Protein AF-A0A1W1D2J0-F1 (afdb_monomer_lite)

Organism: NCBI:txid652676

pLDDT: mean 83.8, std 15.46, range [45.06, 97.75]

Structure (mmCIF, N/CA/C/O backbone):
data_AF-A0A1W1D2J0-F1
#
_entry.id   AF-A0A1W1D2J0-F1
#
loop_
_atom_site.group_PDB
_atom_site.id
_atom_site.type_symbol
_atom_site.label_atom_id
_atom_site.label_alt_id
_atom_site.label_comp_id
_atom_site.label_asym_id
_atom_site.label_entity_id
_atom_site.label_seq_id
_atom_site.pdbx_PDB_ins_code
_atom_site.Cartn_x
_atom_site.Cartn_y
_atom_site.Cartn_z
_atom_site.occupancy
_atom_site.B_iso_or_equiv
_atom_site.auth_seq_id
_atom_site.auth_comp_id
_atom_site.auth_asym_id
_atom_site.auth_atom_id
_atom_site.pdbx_PDB_model_num
ATOM 1 N N . MET A 1 1 ? 11.453 -58.850 17.493 1.00 51.66 1 MET A N 1
ATOM 2 C CA . MET A 1 1 ? 11.010 -58.539 18.870 1.00 51.66 1 MET A CA 1
ATOM 3 C C . MET A 1 1 ? 10.324 -57.177 18.855 1.00 51.66 1 MET A C 1
ATOM 5 O O . MET A 1 1 ? 10.998 -56.178 18.653 1.00 51.66 1 MET A O 1
ATOM 9 N N . LEU A 1 2 ? 8.990 -57.145 18.955 1.00 49.66 2 LEU A N 1
ATOM 10 C CA . LEU A 1 2 ? 8.177 -55.920 18.962 1.00 49.66 2 LEU A CA 1
ATOM 11 C C . LEU A 1 2 ? 7.970 -55.463 20.413 1.00 49.66 2 LEU A C 1
ATOM 13 O O . LEU A 1 2 ? 7.326 -56.171 21.184 1.00 49.66 2 LEU A O 1
ATOM 17 N N . VAL A 1 3 ? 8.476 -54.287 20.783 1.00 51.56 3 VAL A N 1
ATOM 18 C CA . VAL A 1 3 ? 8.232 -53.690 22.105 1.00 51.56 3 VAL A CA 1
ATOM 19 C C . VAL A 1 3 ? 7.108 -52.663 21.972 1.00 51.56 3 VAL A C 1
ATOM 21 O O . VAL A 1 3 ? 7.319 -51.550 21.497 1.00 51.56 3 VAL A O 1
ATOM 24 N N . LYS A 1 4 ? 5.890 -53.049 22.370 1.00 55.84 4 LYS A N 1
ATOM 25 C CA . LYS A 1 4 ? 4.739 -52.142 22.496 1.00 55.84 4 LYS A CA 1
ATOM 26 C C . LYS A 1 4 ? 4.935 -51.259 23.735 1.00 55.84 4 LYS A C 1
ATOM 28 O O . LYS A 1 4 ? 4.909 -51.763 24.855 1.00 55.84 4 LYS A O 1
ATOM 33 N N . LYS A 1 5 ? 5.127 -49.950 23.546 1.00 63.56 5 LYS A N 1
ATOM 34 C CA . LYS A 1 5 ? 5.114 -48.959 24.634 1.00 63.56 5 LYS A CA 1
ATOM 35 C C . LYS A 1 5 ? 3.676 -48.492 24.876 1.00 63.56 5 LYS A C 1
ATOM 37 O O . LYS A 1 5 ? 3.031 -47.973 23.972 1.00 63.56 5 LYS A O 1
ATOM 42 N N . PHE A 1 6 ? 3.191 -48.696 26.097 1.00 58.88 6 PHE A N 1
ATOM 43 C CA . PHE A 1 6 ? 1.909 -48.187 26.579 1.00 58.88 6 PHE A CA 1
ATOM 44 C C . PHE A 1 6 ? 2.041 -46.700 26.924 1.00 58.88 6 PHE A C 1
ATOM 46 O O . PHE A 1 6 ? 2.804 -46.334 27.817 1.00 58.88 6 PHE A O 1
ATOM 53 N N . LEU A 1 7 ? 1.292 -45.853 26.219 1.00 65.50 7 LEU A N 1
ATOM 54 C CA . LEU A 1 7 ? 1.144 -44.436 26.532 1.00 65.50 7 LEU A CA 1
ATOM 55 C C . LEU A 1 7 ? 0.073 -44.301 27.627 1.00 65.50 7 LEU A C 1
ATOM 57 O O . LEU A 1 7 ? -1.091 -44.630 27.404 1.00 65.50 7 LEU A O 1
ATOM 61 N N . LYS A 1 8 ? 0.467 -43.876 28.832 1.00 57.84 8 LYS A N 1
ATOM 62 C CA . LYS A 1 8 ? -0.465 -43.555 29.923 1.00 57.84 8 LYS A CA 1
ATOM 63 C C . LYS A 1 8 ? -1.017 -42.149 29.694 1.00 57.84 8 LYS A C 1
ATOM 65 O O . LYS A 1 8 ? -0.267 -41.181 29.761 1.00 57.84 8 LYS A O 1
ATOM 70 N N . VAL A 1 9 ? -2.316 -42.054 29.430 1.00 52.28 9 VAL A N 1
ATOM 71 C CA . VAL A 1 9 ? -3.058 -40.790 29.390 1.00 52.28 9 VAL A CA 1
ATOM 72 C C . VAL A 1 9 ? -3.493 -40.468 30.815 1.00 52.28 9 VAL A C 1
ATOM 74 O O . VAL A 1 9 ? -4.369 -41.131 31.367 1.00 52.28 9 VAL A O 1
ATOM 77 N N . THR A 1 10 ? -2.854 -39.479 31.433 1.00 62.53 10 THR A N 1
ATOM 78 C CA . THR A 1 10 ? -3.277 -38.951 32.732 1.00 62.53 10 THR A CA 1
ATOM 79 C C . THR A 1 10 ? -4.332 -37.880 32.478 1.00 62.53 10 THR A C 1
ATOM 81 O O . THR A 1 10 ? -4.008 -36.768 32.071 1.00 62.53 10 THR A O 1
ATOM 84 N N . ALA A 1 11 ? -5.602 -38.228 32.678 1.00 55.75 11 ALA A N 1
ATOM 85 C CA . ALA A 1 11 ? -6.696 -37.267 32.676 1.00 55.75 11 ALA A CA 1
ATOM 86 C C . ALA A 1 11 ? -6.603 -36.410 33.947 1.00 55.75 11 ALA A C 1
ATOM 88 O O . ALA A 1 11 ? -6.841 -36.895 35.053 1.00 55.75 11 ALA A O 1
ATOM 89 N N . VAL A 1 12 ? -6.220 -35.144 33.791 1.00 63.62 12 VAL A N 1
ATOM 90 C CA . VAL A 1 12 ? -6.283 -34.146 34.862 1.00 63.62 12 VAL A CA 1
ATOM 91 C C . VAL A 1 12 ? -7.671 -33.516 34.811 1.00 63.62 12 VAL A C 1
ATOM 93 O O . VAL A 1 12 ? -8.002 -32.797 33.872 1.00 63.62 12 VAL A O 1
ATOM 96 N N . ALA A 1 13 ? -8.497 -33.824 35.809 1.00 54.28 13 ALA A N 1
ATOM 97 C CA . ALA A 1 13 ? -9.777 -33.163 36.019 1.00 54.28 13 ALA A CA 1
ATOM 98 C C . ALA A 1 13 ? -9.523 -31.727 36.505 1.00 54.28 13 ALA A C 1
ATOM 100 O O . ALA A 1 13 ? -9.054 -31.519 37.624 1.00 54.28 13 ALA A O 1
ATOM 101 N N . LEU A 1 14 ? -9.806 -30.746 35.648 1.00 56.75 14 LEU A N 1
ATOM 102 C CA . LEU A 1 14 ? -9.793 -29.328 36.003 1.00 56.75 14 LEU A CA 1
ATOM 103 C C . LEU A 1 14 ? -11.093 -28.976 36.753 1.00 56.75 14 LEU A C 1
ATOM 105 O O . LEU A 1 14 ? -12.175 -29.260 36.233 1.00 56.75 14 LEU A O 1
ATOM 109 N N . PRO A 1 15 ? -11.031 -28.343 37.938 1.00 56.53 15 PRO A N 1
ATOM 110 C CA . PRO A 1 15 ? -12.218 -27.808 38.586 1.00 56.53 15 PRO A CA 1
ATOM 111 C C . PRO A 1 15 ? -12.737 -26.592 37.809 1.00 56.53 15 PRO A C 1
ATOM 113 O O . PRO A 1 15 ? -12.025 -25.613 37.587 1.00 56.53 15 PRO A O 1
ATOM 116 N N . LEU A 1 16 ? -14.002 -26.679 37.402 1.00 54.16 16 LEU A N 1
ATOM 117 C CA . LEU A 1 16 ? -14.762 -25.619 36.755 1.00 54.16 16 LEU A CA 1
ATOM 118 C C . LEU A 1 16 ? -15.079 -24.528 37.791 1.00 54.16 16 LEU A C 1
ATOM 120 O O . LEU A 1 16 ? -16.037 -24.638 38.555 1.00 54.16 16 LEU A O 1
ATOM 124 N N . LEU A 1 17 ? -14.245 -23.489 37.844 1.00 56.28 17 LEU A N 1
ATOM 125 C CA . LEU A 1 17 ? -14.510 -22.283 38.624 1.00 56.28 17 LEU A CA 1
ATOM 126 C C . LEU A 1 17 ? -15.498 -21.407 37.836 1.00 56.28 17 LEU A C 1
ATOM 128 O O . LEU A 1 17 ? -15.121 -20.735 36.879 1.00 56.28 17 LEU A O 1
ATOM 132 N N . MET A 1 18 ? -16.778 -21.431 38.214 1.00 51.28 18 MET A N 1
ATOM 133 C CA . MET A 1 18 ? -17.764 -20.472 37.712 1.00 51.28 18 MET A CA 1
ATOM 134 C C . MET A 1 18 ? -17.537 -19.121 38.396 1.00 51.28 18 MET A C 1
ATOM 136 O O . MET A 1 18 ? -18.025 -18.881 39.500 1.00 51.28 18 MET A O 1
ATOM 140 N N . ILE A 1 19 ? -16.783 -18.238 37.744 1.00 59.94 19 ILE A N 1
ATOM 141 C CA . ILE A 1 19 ? -16.731 -16.825 38.117 1.00 59.94 19 ILE A CA 1
ATOM 142 C C . ILE A 1 19 ? -17.979 -16.165 37.525 1.00 59.94 19 ILE A C 1
ATOM 144 O O . ILE A 1 19 ? -18.051 -15.900 36.328 1.00 59.94 19 ILE A O 1
ATOM 148 N N . ILE A 1 20 ? -18.975 -15.912 38.375 1.00 59.00 20 ILE A N 1
ATOM 149 C CA . ILE A 1 20 ? -20.060 -14.968 38.092 1.00 59.00 20 ILE A CA 1
ATOM 150 C C . ILE A 1 20 ? -19.434 -13.569 38.158 1.00 59.00 20 ILE A C 1
ATOM 152 O O . ILE A 1 20 ? -19.321 -12.971 39.225 1.00 59.00 20 ILE A O 1
ATOM 156 N N . GLY A 1 21 ? -18.949 -13.093 37.012 1.00 45.06 21 GLY A N 1
ATOM 157 C CA . GLY A 1 21 ? -18.450 -11.737 36.820 1.00 45.06 21 GLY A CA 1
ATOM 158 C C . GLY A 1 21 ? -19.555 -10.838 36.280 1.00 45.06 21 GLY A C 1
ATOM 159 O O . GLY A 1 21 ? -19.819 -10.826 35.084 1.00 45.06 21 GLY A O 1
ATOM 160 N N . CYS A 1 22 ? -20.198 -10.091 37.173 1.00 64.81 22 CYS A N 1
ATOM 161 C CA . CYS A 1 22 ? -20.922 -8.870 36.840 1.00 64.81 22 CYS A CA 1
ATOM 162 C C . CYS A 1 22 ? -19.867 -7.762 36.677 1.00 64.81 22 CYS A C 1
ATOM 164 O O . CYS A 1 22 ? -19.238 -7.378 37.661 1.00 64.81 22 CYS A O 1
ATOM 166 N N . GLY A 1 23 ? -19.608 -7.305 35.453 1.00 48.47 23 GLY A N 1
ATOM 167 C CA . GLY A 1 23 ? -18.617 -6.266 35.168 1.00 48.47 23 GLY A CA 1
ATOM 168 C C . GLY A 1 23 ? -18.923 -5.609 33.829 1.00 48.47 23 GLY A C 1
ATOM 169 O O .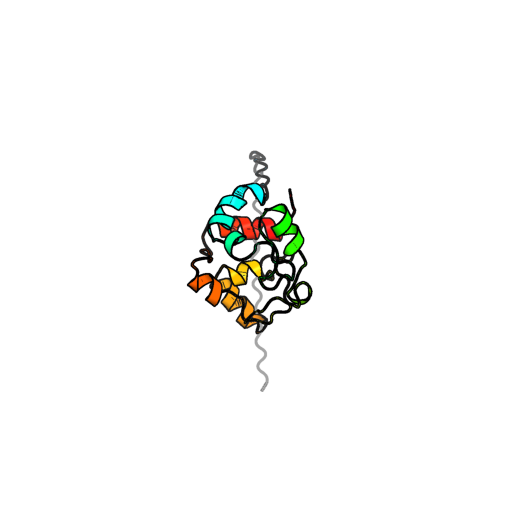 GLY A 1 23 ? -19.139 -6.315 32.852 1.00 48.47 23 GLY A O 1
ATOM 170 N N . GLY A 1 24 ? -19.029 -4.279 33.848 1.00 46.78 24 GLY A N 1
ATOM 171 C CA . GLY A 1 24 ? -19.540 -3.400 32.795 1.00 46.78 24 GLY A CA 1
ATOM 172 C C . GLY A 1 24 ? -19.208 -3.816 31.366 1.00 46.78 24 GLY A C 1
ATOM 173 O O . GLY A 1 24 ? -18.053 -4.060 31.028 1.00 46.78 24 GLY A O 1
ATOM 174 N N . GLY A 1 25 ? -20.248 -3.849 30.532 1.00 47.53 25 GLY A N 1
ATOM 175 C CA . GLY A 1 25 ? -20.116 -3.852 29.083 1.00 47.53 25 GLY A CA 1
ATOM 176 C C . GLY A 1 25 ? -19.531 -2.526 28.617 1.00 47.53 25 GLY A C 1
ATOM 177 O O . GLY A 1 25 ? -20.260 -1.662 28.140 1.00 47.53 25 GLY A O 1
ATOM 178 N N . ASP A 1 26 ? -18.218 -2.372 28.763 1.00 53.69 26 ASP A N 1
ATOM 179 C CA . ASP A 1 26 ? -17.448 -1.483 27.910 1.00 53.69 26 ASP A CA 1
ATOM 180 C C . ASP A 1 26 ? -17.368 -2.181 26.556 1.00 53.69 26 ASP A C 1
ATOM 182 O O . ASP A 1 26 ? -16.419 -2.906 26.245 1.00 53.69 26 ASP A O 1
ATOM 186 N N . ASP A 1 27 ? -18.438 -2.001 25.781 1.00 52.16 27 ASP A N 1
ATOM 187 C CA . ASP A 1 27 ? -18.504 -2.275 24.352 1.00 52.16 27 ASP A CA 1
ATOM 188 C C . ASP A 1 27 ? -17.494 -1.333 23.681 1.00 52.16 27 ASP A C 1
ATOM 190 O O . ASP A 1 27 ? -17.808 -0.302 23.088 1.00 52.16 27 ASP A O 1
ATOM 194 N N . THR A 1 28 ? -16.216 -1.654 23.865 1.00 51.12 28 THR A N 1
ATOM 195 C CA . THR A 1 28 ? -15.110 -1.140 23.076 1.00 51.12 28 THR A CA 1
ATOM 196 C C . THR A 1 28 ? -15.243 -1.812 21.724 1.00 51.12 28 THR A C 1
ATOM 198 O O . THR A 1 28 ? -14.458 -2.678 21.350 1.00 51.12 28 THR A O 1
ATOM 201 N N . THR A 1 29 ? -16.287 -1.432 20.981 1.00 58.53 29 THR A N 1
ATOM 202 C CA . THR A 1 29 ? -16.312 -1.612 19.539 1.00 58.53 29 THR A CA 1
ATOM 203 C C . THR A 1 29 ? -15.049 -0.932 19.047 1.00 58.53 29 THR A C 1
ATOM 205 O O . THR A 1 29 ? -14.998 0.297 18.975 1.00 58.53 29 THR A O 1
ATOM 208 N N . SER A 1 30 ? -13.996 -1.724 18.838 1.00 60.31 30 SER A N 1
ATOM 209 C CA . SER A 1 30 ? -12.769 -1.287 18.198 1.00 60.31 30 SER A CA 1
ATOM 210 C C . SER A 1 30 ? -13.219 -0.701 16.871 1.00 60.31 30 SER A C 1
ATOM 212 O O . SER A 1 30 ? -13.680 -1.424 15.987 1.00 60.31 30 SER A O 1
ATOM 214 N N . GLN A 1 31 ? -13.267 0.629 16.804 1.00 78.50 31 GLN A N 1
ATOM 215 C CA . GLN A 1 31 ? -13.711 1.298 15.600 1.00 78.50 31 GLN A CA 1
ATOM 216 C C . GLN A 1 31 ? -12.626 1.043 14.570 1.00 78.50 31 GLN A C 1
ATOM 218 O O . GLN A 1 31 ? -11.489 1.472 14.754 1.00 78.50 31 GLN A O 1
ATOM 223 N N . THR A 1 32 ? -12.978 0.305 13.521 1.00 87.56 32 THR A N 1
ATOM 224 C CA . THR A 1 32 ? -12.120 0.137 12.356 1.00 87.56 32 THR A CA 1
ATOM 225 C C . THR A 1 32 ? -11.632 1.516 11.898 1.00 87.56 32 THR A C 1
ATOM 227 O O . THR A 1 32 ? -12.474 2.388 11.647 1.00 87.56 32 THR A O 1
ATOM 230 N N . PRO A 1 33 ? -10.310 1.726 11.779 1.00 89.25 33 PRO A N 1
ATOM 231 C CA . PRO A 1 33 ? -9.761 2.962 11.246 1.00 89.25 33 PRO A CA 1
ATOM 232 C C . PRO A 1 33 ? -10.321 3.249 9.854 1.00 89.25 33 PRO A C 1
ATOM 234 O O . PRO A 1 33 ? -10.438 2.354 9.016 1.00 89.25 33 PRO A O 1
ATOM 237 N N . LYS A 1 34 ? -10.670 4.508 9.602 1.00 93.12 34 LYS A N 1
ATOM 238 C CA . LYS A 1 34 ? -11.100 4.970 8.279 1.00 93.12 34 LYS A CA 1
ATOM 239 C C . LYS A 1 34 ? -9.887 5.465 7.518 1.00 93.12 34 LYS A C 1
ATOM 241 O O . LYS A 1 34 ? -9.067 6.158 8.109 1.00 93.12 34 LYS A O 1
ATOM 246 N N . LEU A 1 35 ? -9.806 5.232 6.208 1.00 93.38 35 LEU A N 1
ATOM 247 C CA . LEU A 1 35 ? -8.691 5.751 5.402 1.00 93.38 35 LEU A CA 1
ATOM 248 C C . LEU A 1 35 ? -8.486 7.259 5.614 1.00 93.38 35 LEU A C 1
ATOM 250 O O . LEU A 1 35 ? -7.359 7.730 5.743 1.00 93.38 35 LEU A O 1
ATOM 254 N N . SER A 1 36 ? -9.576 8.020 5.748 1.00 93.38 36 SER A N 1
ATOM 255 C CA . SER A 1 36 ? -9.517 9.460 5.999 1.00 93.38 36 SER A CA 1
ATOM 256 C C . SER A 1 36 ? -8.799 9.851 7.297 1.00 93.38 36 SER A C 1
ATOM 258 O O . SER A 1 36 ? -8.316 10.976 7.383 1.00 93.38 36 SER A O 1
ATOM 260 N N . SER A 1 37 ? -8.750 8.981 8.316 1.00 92.81 37 SER A N 1
ATOM 261 C CA . SER A 1 37 ? -8.107 9.304 9.598 1.00 92.81 37 SER A CA 1
ATOM 262 C C . SER A 1 37 ? -6.585 9.201 9.555 1.00 92.81 37 SER A C 1
ATOM 264 O O . SER A 1 37 ? -5.933 9.839 10.374 1.00 92.81 37 SER A O 1
ATOM 266 N N . PHE A 1 38 ? -6.023 8.448 8.604 1.00 93.50 38 PHE A N 1
ATOM 267 C CA . PHE A 1 38 ? -4.574 8.253 8.464 1.00 93.50 38 PHE A CA 1
ATOM 268 C C . PHE A 1 38 ? -4.029 8.618 7.072 1.00 93.50 38 PHE A C 1
ATOM 270 O O . PHE A 1 38 ? -2.824 8.536 6.837 1.00 93.50 38 PHE A O 1
ATOM 277 N N . TRP A 1 39 ? -4.882 9.087 6.152 1.00 93.75 39 TRP A N 1
ATOM 278 C CA . TRP A 1 39 ? -4.484 9.457 4.790 1.00 93.75 39 TRP A CA 1
ATOM 279 C C . TRP A 1 39 ? -3.338 10.465 4.747 1.00 93.75 39 TRP A C 1
ATOM 281 O O . TRP A 1 39 ? -2.413 10.294 3.964 1.00 93.75 39 TRP A O 1
ATOM 291 N N . SER A 1 40 ? -3.368 11.503 5.587 1.00 93.31 40 SER A N 1
ATOM 292 C CA . SER A 1 40 ? -2.302 12.510 5.589 1.00 93.31 40 SER A CA 1
ATOM 293 C C . SER A 1 40 ? -0.948 11.909 5.952 1.00 93.31 40 SER A C 1
ATOM 295 O O . SER A 1 40 ? 0.064 12.318 5.398 1.00 93.31 40 SER A O 1
ATOM 297 N N . GLU A 1 41 ? -0.919 10.942 6.872 1.00 93.62 41 GLU A N 1
ATOM 298 C CA . GLU A 1 41 ? 0.318 10.261 7.254 1.00 93.62 41 GLU A CA 1
ATOM 299 C C . GLU A 1 41 ? 0.811 9.358 6.120 1.00 93.62 41 GLU A C 1
ATOM 301 O O . GLU A 1 41 ? 1.995 9.389 5.789 1.00 93.62 41 GLU A O 1
ATOM 306 N N . LEU A 1 42 ? -0.100 8.635 5.460 1.00 90.88 42 LEU A N 1
ATOM 307 C CA . LEU A 1 42 ? 0.223 7.845 4.273 1.00 90.88 42 LEU A CA 1
ATOM 308 C C . LEU A 1 42 ? 0.768 8.721 3.133 1.00 90.88 42 LEU A C 1
ATOM 310 O O . LEU A 1 42 ? 1.804 8.409 2.554 1.00 90.88 42 LEU A O 1
ATOM 314 N N . ASP A 1 43 ? 0.125 9.852 2.852 1.00 90.25 43 ASP A N 1
ATOM 315 C CA . ASP A 1 43 ? 0.517 10.767 1.780 1.00 90.25 43 ASP A CA 1
ATOM 316 C C . ASP A 1 43 ? 1.877 11.436 2.039 1.00 90.25 43 ASP A C 1
ATOM 318 O O . ASP A 1 43 ? 2.647 11.680 1.110 1.00 90.25 43 ASP A O 1
ATOM 322 N N . THR A 1 44 ? 2.265 11.636 3.307 1.00 89.94 44 THR A N 1
ATOM 323 C CA . THR A 1 44 ? 3.612 12.149 3.632 1.00 89.94 44 THR A CA 1
ATOM 324 C C . THR A 1 44 ? 4.749 11.231 3.174 1.00 89.94 44 THR A C 1
ATOM 326 O O . THR A 1 44 ? 5.897 11.672 3.110 1.00 89.94 44 THR A O 1
ATOM 329 N N . LYS A 1 45 ? 4.446 9.979 2.806 1.00 89.38 45 LYS A N 1
ATOM 330 C CA . LYS A 1 45 ? 5.390 9.041 2.180 1.00 89.38 45 LYS A CA 1
ATOM 331 C C . LYS A 1 45 ? 5.593 9.287 0.687 1.00 89.38 45 LYS A C 1
ATOM 333 O O . LYS A 1 45 ? 6.351 8.565 0.052 1.00 89.38 45 LYS A O 1
ATOM 338 N N . GLY A 1 46 ? 4.960 10.317 0.127 1.00 83.88 46 GLY A N 1
ATOM 339 C CA . GLY A 1 46 ? 5.175 10.753 -1.249 1.00 83.88 46 GLY A CA 1
ATOM 340 C C . GLY A 1 46 ? 4.410 9.934 -2.284 1.00 83.88 46 GLY A C 1
ATOM 341 O O . GLY A 1 46 ? 4.688 10.077 -3.476 1.00 83.88 46 GLY A O 1
ATOM 342 N N . CYS A 1 47 ? 3.432 9.121 -1.865 1.00 85.25 47 CYS A N 1
ATOM 343 C CA . CYS A 1 47 ? 2.622 8.305 -2.770 1.00 85.25 47 CYS A CA 1
ATOM 344 C C . CYS A 1 47 ? 2.013 9.157 -3.888 1.00 85.25 47 CYS A C 1
ATOM 346 O O . CYS A 1 47 ? 2.182 8.836 -5.059 1.00 85.25 47 CYS A O 1
ATOM 348 N N . THR A 1 48 ? 1.392 10.290 -3.554 1.00 86.75 48 THR A N 1
ATOM 349 C CA . THR A 1 48 ? 0.750 11.171 -4.544 1.00 86.75 48 THR A CA 1
ATOM 350 C C . THR A 1 48 ? 1.739 11.831 -5.503 1.00 86.75 48 THR A C 1
ATOM 352 O O . THR A 1 48 ? 1.371 12.149 -6.630 1.00 86.75 48 THR A O 1
ATOM 355 N N . SER A 1 49 ? 2.997 12.017 -5.094 1.00 87.56 49 SER A N 1
ATOM 356 C CA . SER A 1 49 ? 4.018 12.655 -5.931 1.00 87.56 49 SER A CA 1
ATOM 357 C C . SER A 1 49 ? 4.559 11.734 -7.028 1.00 87.56 49 SER A C 1
ATOM 359 O O . SER A 1 49 ? 4.886 12.216 -8.111 1.00 87.56 49 SER A O 1
ATOM 361 N N . CYS A 1 50 ? 4.608 10.423 -6.770 1.00 85.81 50 CYS A N 1
ATOM 362 C CA . CYS A 1 50 ? 5.069 9.411 -7.726 1.00 85.81 50 CYS A CA 1
ATOM 363 C C . CYS A 1 50 ? 3.920 8.719 -8.466 1.00 85.81 50 CYS A C 1
ATOM 365 O O . CYS A 1 50 ? 4.119 8.210 -9.560 1.00 85.81 50 CYS A O 1
ATOM 367 N N . HIS A 1 51 ? 2.722 8.721 -7.886 1.00 88.50 51 HIS A N 1
ATOM 368 C CA . HIS A 1 51 ? 1.543 8.040 -8.408 1.00 88.50 51 HIS A CA 1
ATOM 369 C C . HIS A 1 51 ? 0.407 9.033 -8.650 1.00 88.50 51 HIS A C 1
ATOM 371 O O . HIS A 1 51 ? -0.694 8.915 -8.106 1.00 88.50 51 HIS A O 1
ATOM 377 N N . SER A 1 52 ? 0.701 10.057 -9.448 1.00 82.25 52 SER A N 1
ATOM 378 C CA . SER A 1 52 ? -0.297 10.999 -9.957 1.00 82.25 52 SER A CA 1
ATOM 379 C C . SER A 1 52 ? -0.625 10.694 -11.416 1.00 82.25 52 SER A C 1
ATOM 381 O O . SER A 1 52 ? 0.070 9.930 -12.081 1.00 82.25 52 SER A O 1
ATOM 383 N N . THR A 1 53 ? -1.724 11.262 -11.909 1.00 69.88 53 THR A N 1
ATOM 384 C CA . THR A 1 53 ? -2.250 11.022 -13.256 1.00 69.88 53 THR A CA 1
ATOM 385 C C . THR A 1 53 ? -1.195 11.182 -14.354 1.00 69.88 53 THR A C 1
ATOM 387 O O . THR A 1 53 ? -0.889 12.301 -14.773 1.00 69.88 53 THR A O 1
ATOM 390 N N . THR A 1 54 ? -0.743 10.062 -14.907 1.00 65.69 54 THR A N 1
ATOM 391 C CA . THR A 1 54 ? -0.264 9.981 -16.288 1.00 65.69 54 THR A CA 1
ATOM 392 C C . THR A 1 54 ? -1.403 9.472 -17.163 1.00 65.69 54 THR A C 1
ATOM 394 O O . THR A 1 54 ? -2.217 8.651 -16.744 1.00 65.69 54 THR A O 1
ATOM 397 N N . SER A 1 55 ? -1.531 9.998 -18.382 1.00 62.78 55 SER A N 1
ATOM 398 C CA . SER A 1 55 ? -2.644 9.640 -19.277 1.00 62.78 55 SER A CA 1
ATOM 399 C C . SER A 1 55 ? -2.633 8.172 -19.722 1.00 62.78 55 SER A C 1
ATOM 401 O O . SER A 1 55 ? -3.643 7.678 -20.215 1.00 62.78 55 SER A O 1
ATOM 403 N N . ASP A 1 56 ? -1.501 7.488 -19.573 1.00 72.19 56 ASP A N 1
ATOM 404 C CA . ASP A 1 56 ? -1.256 6.108 -19.989 1.00 72.19 56 ASP A CA 1
ATOM 405 C C . ASP A 1 56 ? -0.991 5.145 -18.818 1.00 72.19 56 ASP A C 1
ATOM 407 O O . ASP A 1 56 ? -0.843 3.946 -19.063 1.00 72.19 56 ASP A O 1
ATOM 411 N N . ASN A 1 57 ? -1.005 5.631 -17.570 1.00 74.88 57 ASN A N 1
ATOM 412 C CA . ASN A 1 57 ? -0.616 4.896 -16.361 1.00 74.88 57 ASN A CA 1
ATOM 413 C C . ASN A 1 57 ? 0.821 4.341 -16.407 1.00 74.88 57 ASN A C 1
ATOM 415 O O . ASN A 1 57 ? 1.085 3.306 -15.790 1.00 74.88 57 ASN A O 1
ATOM 419 N N . SER A 1 58 ? 1.748 4.990 -17.126 1.00 81.94 58 SER A N 1
ATOM 420 C CA . SER A 1 58 ? 3.167 4.588 -17.130 1.00 81.94 58 SER A CA 1
ATOM 421 C C . SER A 1 58 ? 3.772 4.572 -15.725 1.00 81.94 58 SER A C 1
ATOM 423 O O . SER A 1 58 ? 4.647 3.763 -15.428 1.00 81.94 58 SER A O 1
ATOM 425 N N . ASP A 1 59 ? 3.243 5.434 -14.854 1.00 81.50 59 ASP A N 1
ATOM 426 C CA . ASP A 1 59 ? 3.702 5.646 -13.478 1.00 81.50 59 ASP A CA 1
ATOM 427 C C . ASP A 1 59 ? 2.839 4.866 -12.457 1.00 81.50 59 ASP A C 1
ATOM 429 O O . ASP A 1 59 ? 2.928 5.054 -11.241 1.00 81.50 59 ASP A O 1
ATOM 433 N N . GLY A 1 60 ? 1.986 3.963 -12.952 1.00 88.06 60 GLY A N 1
ATOM 434 C CA . GLY A 1 60 ? 1.152 3.088 -12.138 1.00 88.06 60 GLY A CA 1
ATOM 435 C C . GLY A 1 60 ? -0.213 3.672 -11.750 1.00 88.06 60 GLY A C 1
ATOM 436 O O . GLY A 1 60 ? -0.747 4.537 -12.449 1.00 88.06 60 GLY A O 1
ATOM 437 N N . PRO A 1 61 ? -0.846 3.142 -10.685 1.00 91.06 61 PRO A N 1
ATOM 438 C CA . PRO A 1 61 ? -2.189 3.534 -10.269 1.00 91.06 61 PRO A CA 1
ATOM 439 C C . PRO A 1 61 ? -2.217 4.972 -9.755 1.00 91.06 61 PRO A C 1
ATOM 441 O O . PRO A 1 61 ? -1.426 5.328 -8.897 1.00 91.06 61 PRO A O 1
ATOM 444 N N . ASP A 1 62 ? -3.179 5.780 -10.197 1.00 92.31 62 ASP A N 1
ATOM 445 C CA . ASP A 1 62 ? -3.380 7.121 -9.639 1.00 92.31 62 ASP A CA 1
ATOM 446 C C . ASP A 1 62 ? -3.862 7.043 -8.179 1.00 92.31 62 ASP A C 1
ATOM 448 O O . ASP A 1 62 ? -4.920 6.485 -7.878 1.00 92.31 62 ASP A O 1
ATOM 452 N N . MET A 1 63 ? -3.081 7.622 -7.274 1.00 92.75 63 MET A N 1
ATOM 453 C CA . MET A 1 63 ? -3.326 7.661 -5.835 1.00 92.75 63 MET A CA 1
ATOM 454 C C . MET A 1 63 ? -3.449 9.095 -5.311 1.00 92.75 63 MET A C 1
ATOM 456 O O . MET A 1 63 ? -3.357 9.313 -4.108 1.00 92.75 63 MET A O 1
ATOM 460 N N . SER A 1 64 ? -3.683 10.080 -6.187 1.00 91.25 64 SER A N 1
ATOM 461 C CA . SER A 1 64 ? -3.707 11.518 -5.860 1.00 91.25 64 SER A CA 1
ATOM 462 C C . SER A 1 64 ? -4.749 11.939 -4.809 1.00 91.25 64 SER A C 1
ATOM 464 O O . SER A 1 64 ? -4.659 13.029 -4.246 1.00 91.25 64 SER A O 1
ATOM 466 N N . THR A 1 65 ? -5.744 11.095 -4.523 1.00 92.19 65 THR A N 1
ATOM 467 C CA . THR A 1 65 ? -6.761 11.322 -3.485 1.00 92.19 65 THR A CA 1
ATOM 468 C C . THR A 1 65 ? -7.111 10.008 -2.778 1.00 92.19 65 THR A C 1
ATOM 470 O O . THR A 1 65 ? -6.942 8.948 -3.387 1.00 92.19 65 THR A O 1
ATOM 473 N N . PRO A 1 66 ? -7.691 10.041 -1.557 1.00 93.25 66 PRO A N 1
ATOM 474 C CA . PRO A 1 66 ? -8.120 8.824 -0.861 1.00 93.25 66 PRO A CA 1
ATOM 475 C C . PRO A 1 66 ? -9.058 7.948 -1.702 1.00 93.25 66 PRO A C 1
ATOM 477 O O . PRO A 1 66 ? -8.877 6.738 -1.789 1.00 93.25 66 PRO A O 1
ATOM 480 N N . SER A 1 67 ? -10.031 8.557 -2.387 1.00 93.81 67 SER A N 1
ATOM 481 C CA . SER A 1 67 ? -10.995 7.803 -3.197 1.00 93.81 67 SER A CA 1
ATOM 482 C C . SER A 1 67 ? -10.335 7.164 -4.425 1.00 93.81 67 SER A C 1
ATOM 484 O O . SER A 1 67 ? -10.639 6.024 -4.778 1.00 93.81 67 SER A O 1
ATOM 486 N N . LEU A 1 68 ? -9.377 7.858 -5.058 1.00 93.31 68 LEU A N 1
ATOM 487 C CA . LEU A 1 68 ? -8.601 7.295 -6.168 1.00 93.31 68 LEU A CA 1
ATOM 488 C C . LEU A 1 68 ? -7.684 6.165 -5.698 1.00 93.31 68 LEU A C 1
ATOM 490 O O . LEU A 1 68 ? -7.659 5.123 -6.345 1.00 93.31 68 LEU A O 1
ATOM 494 N N . PHE A 1 69 ? -7.039 6.313 -4.539 1.00 94.56 69 PHE A N 1
ATOM 495 C CA . PHE A 1 69 ? -6.265 5.250 -3.900 1.00 94.56 69 PHE A CA 1
ATOM 496 C C . PHE A 1 69 ? -7.105 3.983 -3.703 1.00 94.56 69 PHE A C 1
ATOM 498 O O . PHE A 1 69 ? -6.718 2.910 -4.161 1.00 94.56 69 PHE A O 1
ATOM 505 N N . VAL A 1 70 ? -8.300 4.097 -3.110 1.00 95.75 70 VAL A N 1
ATOM 506 C CA . VAL A 1 70 ? -9.191 2.938 -2.932 1.00 95.75 70 VAL A CA 1
ATOM 507 C C . VAL A 1 70 ? -9.598 2.349 -4.281 1.00 95.75 70 VAL A C 1
ATOM 509 O O . VAL A 1 70 ? -9.422 1.154 -4.518 1.00 95.75 70 VAL A O 1
ATOM 512 N N . LYS A 1 71 ? -10.096 3.183 -5.198 1.00 95.56 71 LYS A N 1
ATOM 513 C CA . LYS A 1 71 ? -10.581 2.762 -6.520 1.00 95.56 71 LYS A CA 1
ATOM 514 C C . LYS A 1 71 ? -9.516 2.039 -7.355 1.00 95.56 71 LYS A C 1
ATOM 516 O O . LYS A 1 71 ? -9.854 1.117 -8.104 1.00 95.56 71 LYS A O 1
ATOM 521 N N . ASN A 1 72 ? -8.266 2.486 -7.264 1.00 94.94 72 ASN A N 1
ATOM 522 C CA . ASN A 1 72 ? -7.164 2.031 -8.108 1.00 94.94 72 ASN A CA 1
ATOM 523 C C . ASN A 1 72 ? -6.287 0.957 -7.449 1.00 94.94 72 ASN A C 1
ATOM 525 O O . ASN A 1 72 ? -5.512 0.309 -8.145 1.00 94.94 72 ASN A O 1
ATOM 529 N N . LEU A 1 73 ? -6.426 0.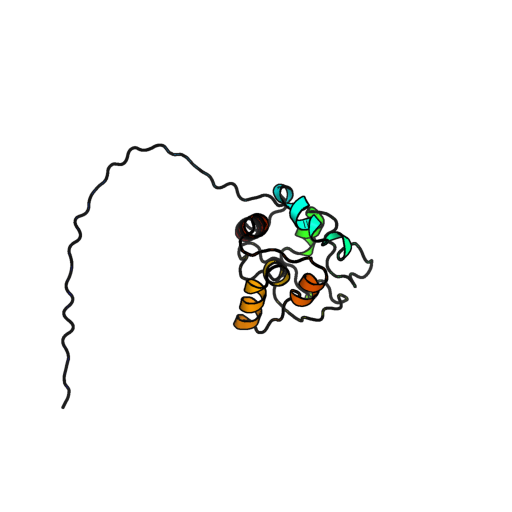702 -6.147 1.00 95.69 73 LEU A N 1
ATOM 530 C CA . LEU A 1 73 ? -5.686 -0.374 -5.485 1.00 95.69 73 LEU A CA 1
ATOM 531 C C . LEU A 1 73 ? -6.561 -1.545 -5.036 1.00 95.69 73 LEU A C 1
ATOM 533 O O . LEU A 1 73 ? -6.144 -2.701 -5.146 1.00 95.69 73 LEU A O 1
ATOM 537 N N . VAL A 1 74 ? -7.770 -1.286 -4.531 1.00 97.62 74 VAL A N 1
ATOM 538 C CA . VAL A 1 74 ? -8.602 -2.346 -3.947 1.00 97.62 74 VAL A CA 1
ATOM 539 C C . VAL A 1 74 ? -9.095 -3.301 -5.026 1.00 97.62 74 VAL A C 1
ATOM 541 O O . VAL A 1 74 ? -9.795 -2.928 -5.968 1.00 97.62 74 VAL A O 1
ATOM 544 N N . GLY A 1 75 ? -8.698 -4.566 -4.884 1.00 97.00 75 GLY A N 1
ATOM 545 C CA . GLY A 1 75 ? -8.993 -5.630 -5.835 1.00 97.00 75 GLY A CA 1
ATOM 546 C C . GLY A 1 75 ? -8.235 -5.529 -7.162 1.00 97.00 75 GLY A C 1
ATOM 547 O O . GLY A 1 75 ? -8.512 -6.325 -8.061 1.00 97.00 75 GLY A O 1
ATOM 548 N N . LYS A 1 76 ? -7.307 -4.573 -7.302 1.00 95.69 76 LYS A N 1
ATOM 549 C CA . LYS A 1 76 ? -6.483 -4.382 -8.502 1.00 95.69 76 LYS A CA 1
ATOM 550 C C . LYS A 1 76 ? -5.139 -5.092 -8.379 1.00 95.69 76 LYS A C 1
ATOM 552 O O . LYS A 1 76 ? -4.684 -5.352 -7.271 1.00 95.69 76 LYS A O 1
ATOM 557 N N . SER A 1 77 ? -4.514 -5.398 -9.507 1.00 93.75 77 SER A N 1
ATOM 558 C CA . SER A 1 77 ? -3.166 -5.966 -9.624 1.00 93.75 77 SER A CA 1
ATOM 559 C C . SER A 1 77 ? -2.423 -5.318 -10.798 1.00 93.75 77 SER A C 1
ATOM 561 O O . SER A 1 77 ? -2.973 -4.451 -11.484 1.00 93.75 77 SER A O 1
ATOM 563 N N . LEU A 1 78 ? -1.187 -5.754 -11.067 1.00 90.31 78 LEU A N 1
ATOM 564 C CA . LEU A 1 78 ? -0.400 -5.287 -12.217 1.00 90.31 78 LEU A CA 1
ATOM 565 C C . LEU A 1 78 ? -1.129 -5.461 -13.557 1.00 90.31 78 LEU A C 1
ATOM 567 O O . LEU A 1 78 ? -1.002 -4.614 -14.435 1.00 90.31 78 LEU A O 1
ATOM 571 N N . GLU A 1 79 ? -1.975 -6.486 -13.702 1.00 90.88 79 GLU A N 1
ATOM 572 C CA . GLU A 1 79 ? -2.763 -6.718 -14.924 1.00 90.88 79 GLU A CA 1
ATOM 573 C C . GLU A 1 79 ? -3.723 -5.561 -15.251 1.00 90.88 79 GLU A C 1
ATOM 575 O O . GLU A 1 79 ? -4.121 -5.375 -16.401 1.00 90.88 79 GLU A O 1
ATOM 580 N N . ASN A 1 80 ? -4.106 -4.762 -14.251 1.00 92.75 80 ASN A N 1
ATOM 581 C CA . ASN A 1 80 ? -4.934 -3.577 -14.458 1.00 92.75 80 ASN A CA 1
ATOM 582 C C . ASN A 1 80 ? -4.144 -2.369 -14.987 1.00 92.75 80 ASN A C 1
ATOM 584 O O . ASN A 1 80 ? -4.767 -1.399 -15.419 1.00 92.75 80 ASN A O 1
ATOM 588 N N . TYR A 1 81 ? -2.810 -2.436 -14.977 1.00 90.75 81 TYR A N 1
ATOM 589 C CA . TYR A 1 81 ? -1.890 -1.356 -15.333 1.00 90.75 81 TYR A CA 1
ATOM 590 C C . TYR A 1 81 ? -0.804 -1.863 -16.299 1.00 90.75 81 TYR A C 1
ATOM 592 O O . TYR A 1 81 ? 0.376 -1.843 -15.968 1.00 90.75 81 TYR A O 1
ATOM 600 N N . PRO A 1 82 ? -1.170 -2.308 -17.516 1.00 87.69 82 PRO A N 1
ATOM 601 C CA . PRO A 1 82 ? -0.252 -3.003 -18.428 1.00 87.69 82 PRO A CA 1
ATOM 602 C C . PRO A 1 82 ? 0.892 -2.135 -18.976 1.00 87.69 82 PRO A C 1
ATOM 604 O O . PRO A 1 82 ? 1.844 -2.671 -19.533 1.00 87.69 82 PRO A O 1
ATOM 607 N N . ASN A 1 83 ? 0.787 -0.811 -18.853 1.00 87.62 83 ASN A N 1
ATOM 608 C CA . ASN A 1 83 ? 1.829 0.128 -19.270 1.00 87.62 83 ASN A CA 1
ATOM 609 C C . ASN A 1 83 ? 2.762 0.523 -18.118 1.00 87.62 83 ASN A C 1
ATOM 611 O O . ASN A 1 83 ? 3.704 1.277 -18.347 1.00 87.62 83 ASN A O 1
ATOM 615 N N . TRP A 1 84 ? 2.479 0.071 -16.893 1.00 85.88 84 TRP A N 1
ATOM 616 C CA . TRP A 1 84 ? 3.290 0.406 -15.735 1.00 85.88 84 TRP A CA 1
ATOM 617 C C . TRP A 1 84 ? 4.599 -0.382 -15.786 1.00 85.88 84 TRP A C 1
ATOM 619 O O . TRP A 1 84 ? 4.599 -1.611 -15.703 1.00 85.88 84 TRP A O 1
ATOM 629 N N . ASP A 1 85 ? 5.712 0.334 -15.939 1.00 78.81 85 ASP A N 1
ATOM 630 C CA . ASP A 1 85 ? 7.047 -0.261 -15.946 1.00 78.81 85 ASP A CA 1
ATOM 631 C C . ASP A 1 85 ? 7.474 -0.596 -14.512 1.00 78.81 85 ASP A C 1
ATOM 633 O O . ASP A 1 85 ? 7.928 0.261 -13.748 1.00 78.81 85 ASP A O 1
ATOM 637 N N . VAL A 1 86 ? 7.268 -1.854 -14.122 1.00 78.06 86 VAL A N 1
ATOM 638 C CA . VAL A 1 86 ? 7.629 -2.366 -12.800 1.00 78.06 86 VAL A CA 1
ATOM 639 C C . VAL A 1 86 ? 8.818 -3.310 -12.893 1.00 78.06 86 VAL A C 1
ATOM 641 O O . VAL A 1 86 ? 8.881 -4.206 -13.730 1.00 78.06 86 VAL A O 1
ATOM 644 N N . SER A 1 87 ? 9.756 -3.163 -11.961 1.00 68.56 87 SER A N 1
ATOM 645 C CA . SER A 1 87 ? 10.886 -4.087 -11.802 1.00 68.56 87 SER A CA 1
ATOM 646 C C . SER A 1 87 ? 10.503 -5.407 -11.115 1.00 68.56 87 SER A C 1
ATOM 648 O O . SER A 1 87 ? 11.341 -6.300 -10.983 1.00 68.56 87 SER A O 1
ATOM 650 N N . ALA A 1 88 ? 9.250 -5.520 -10.675 1.00 69.69 88 ALA A N 1
ATOM 651 C CA . ALA A 1 88 ? 8.694 -6.601 -9.879 1.00 69.69 88 ALA A CA 1
ATOM 652 C C . ALA A 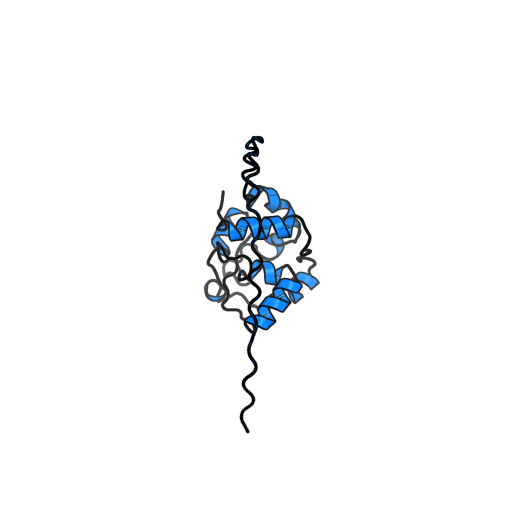1 88 ? 7.404 -7.112 -10.535 1.00 69.69 88 ALA A C 1
ATOM 654 O O . ALA A 1 88 ? 6.426 -6.373 -10.623 1.00 69.69 88 ALA A O 1
ATOM 655 N N . ASP A 1 89 ? 7.397 -8.373 -10.972 1.00 69.38 89 ASP A N 1
ATOM 656 C CA . ASP A 1 89 ? 6.211 -9.024 -11.537 1.00 69.38 89 ASP A CA 1
ATOM 657 C C . ASP A 1 89 ? 5.541 -9.893 -10.469 1.00 69.38 89 ASP A C 1
ATOM 659 O O . ASP A 1 89 ? 5.983 -11.000 -10.151 1.00 69.38 89 ASP A O 1
ATOM 663 N N . CYS A 1 90 ? 4.493 -9.342 -9.865 1.00 78.50 90 CYS A N 1
ATOM 664 C CA . CYS A 1 90 ? 3.710 -10.005 -8.842 1.00 78.50 90 CYS A CA 1
ATOM 665 C C . CYS A 1 90 ? 2.234 -10.006 -9.219 1.00 78.50 90 CYS A C 1
ATOM 667 O O . CYS A 1 90 ? 1.588 -8.960 -9.288 1.00 78.50 90 CYS A O 1
ATOM 669 N N . SER A 1 91 ? 1.660 -11.197 -9.373 1.00 83.81 91 SER A N 1
ATOM 670 C CA . SER A 1 91 ? 0.234 -11.355 -9.675 1.00 83.81 91 SER A CA 1
ATOM 671 C C . SER A 1 91 ? -0.682 -11.098 -8.466 1.00 83.81 91 SER A C 1
ATOM 673 O O . SER A 1 91 ? -1.893 -11.306 -8.556 1.00 83.81 91 SER A O 1
ATOM 675 N N . ALA A 1 92 ? -0.132 -10.712 -7.310 1.00 89.69 92 ALA A N 1
ATOM 676 C CA . ALA A 1 92 ? -0.915 -10.406 -6.119 1.00 89.69 92 ALA A CA 1
ATOM 677 C C . ALA A 1 92 ? -1.735 -9.121 -6.307 1.00 89.69 92 ALA A C 1
ATOM 679 O O . ALA A 1 92 ? -1.371 -8.216 -7.061 1.00 89.69 92 ALA A O 1
ATOM 680 N N . GLN A 1 93 ? -2.854 -9.028 -5.588 1.00 95.06 93 GLN A N 1
ATOM 681 C CA . GLN A 1 93 ? -3.606 -7.779 -5.530 1.00 95.06 93 GLN A CA 1
ATOM 682 C C . GLN A 1 93 ? -2.832 -6.736 -4.720 1.00 95.06 93 GLN A C 1
ATOM 684 O O . GLN A 1 93 ? -2.225 -7.057 -3.696 1.00 95.06 93 GLN A O 1
ATOM 689 N N . PHE A 1 94 ? -2.899 -5.477 -5.148 1.00 95.19 94 PHE A N 1
ATOM 690 C CA . PHE A 1 94 ? -2.328 -4.344 -4.425 1.00 95.19 94 PHE A CA 1
ATOM 691 C C . PHE A 1 94 ? -2.938 -4.250 -3.033 1.00 95.19 94 PHE A C 1
ATOM 693 O O . PHE A 1 94 ? -2.221 -4.296 -2.036 1.00 95.19 94 PHE A O 1
ATOM 700 N N . ILE A 1 95 ? -4.269 -4.225 -2.964 1.00 97.44 95 ILE A N 1
ATOM 701 C CA . ILE A 1 95 ? -5.015 -4.388 -1.720 1.00 97.44 95 ILE A CA 1
ATOM 702 C C . ILE A 1 95 ? -6.042 -5.500 -1.909 1.00 97.44 95 ILE A C 1
ATOM 704 O O . ILE A 1 95 ? -6.974 -5.381 -2.709 1.00 97.44 95 ILE A O 1
ATOM 708 N N . LYS A 1 96 ? -5.886 -6.570 -1.131 1.00 96.88 96 LYS A N 1
ATOM 709 C CA . LYS A 1 96 ? -6.849 -7.660 -1.016 1.00 96.88 96 LYS A CA 1
ATOM 710 C C . LYS A 1 96 ? -7.730 -7.405 0.204 1.00 96.88 96 LYS A C 1
ATOM 712 O O . LYS A 1 96 ? -7.341 -7.676 1.336 1.00 96.88 96 LYS A O 1
ATOM 717 N N . ALA A 1 97 ? -8.922 -6.862 -0.034 1.00 97.31 97 ALA A N 1
ATOM 718 C CA . ALA A 1 97 ? -9.897 -6.582 1.017 1.00 97.31 97 ALA A CA 1
ATOM 719 C C . ALA A 1 97 ? -10.165 -7.830 1.885 1.00 97.31 97 ALA A C 1
ATOM 721 O O . ALA A 1 97 ? -10.490 -8.898 1.361 1.00 97.31 97 ALA A O 1
ATOM 722 N N . GLY A 1 98 ? -10.034 -7.680 3.204 1.00 97.44 98 GLY A N 1
ATOM 723 C CA . GLY A 1 98 ? -10.192 -8.753 4.189 1.00 97.44 98 GLY A CA 1
ATOM 724 C C . GLY A 1 98 ? -8.957 -9.637 4.400 1.00 97.44 98 GLY A C 1
ATOM 725 O O . GLY A 1 98 ? -9.063 -10.648 5.090 1.00 97.44 98 GLY A O 1
ATOM 726 N N . ASP A 1 99 ? -7.818 -9.317 3.778 1.00 96.38 99 ASP A N 1
ATOM 727 C CA . ASP A 1 99 ? -6.589 -10.111 3.876 1.00 96.38 99 ASP A CA 1
ATOM 728 C C . ASP A 1 99 ? -5.339 -9.227 3.707 1.00 96.38 99 ASP A C 1
ATOM 730 O O . ASP A 1 99 ? -4.667 -9.223 2.666 1.00 96.38 99 ASP A O 1
ATOM 734 N N . ALA A 1 100 ? -5.019 -8.463 4.754 1.00 95.88 100 ALA A N 1
ATOM 735 C CA . ALA A 1 100 ? -3.869 -7.564 4.788 1.00 95.88 100 ALA A CA 1
ATOM 736 C C . ALA A 1 100 ? -2.553 -8.298 4.497 1.00 95.88 100 ALA A C 1
ATOM 738 O O . ALA A 1 100 ? -1.742 -7.831 3.699 1.00 95.88 100 ALA A O 1
ATOM 739 N N . LYS A 1 101 ? -2.378 -9.504 5.053 1.00 91.75 101 LYS A N 1
ATOM 740 C CA . LYS A 1 101 ? -1.161 -10.317 4.893 1.00 91.75 101 LYS A CA 1
ATOM 741 C C . LYS A 1 101 ? -0.832 -10.641 3.431 1.00 91.75 101 LYS A C 1
ATOM 743 O O . LYS A 1 101 ? 0.336 -10.806 3.093 1.00 91.75 101 LYS A O 1
ATOM 748 N N . ASN A 1 102 ? -1.844 -10.774 2.575 1.00 91.19 102 ASN A N 1
ATOM 749 C CA . ASN A 1 102 ? -1.656 -11.085 1.155 1.00 91.19 102 ASN A CA 1
ATOM 750 C C . ASN A 1 102 ? -1.810 -9.852 0.244 1.00 91.19 102 ASN A C 1
ATOM 752 O O . ASN A 1 102 ? -1.930 -10.007 -0.971 1.00 91.19 102 ASN A O 1
ATOM 756 N N . SER A 1 103 ? -1.823 -8.643 0.812 1.00 95.06 103 SER A N 1
ATOM 757 C CA . SER A 1 103 ? -1.891 -7.384 0.066 1.00 95.06 103 SER A CA 1
ATOM 758 C C . SER A 1 103 ? -0.491 -6.875 -0.280 1.00 95.06 103 SER A C 1
ATOM 760 O O . SER A 1 103 ? 0.333 -6.655 0.609 1.00 95.06 103 SER A O 1
ATOM 762 N N . MET A 1 104 ? -0.220 -6.635 -1.567 1.00 94.56 104 MET A N 1
ATOM 763 C CA . MET A 1 104 ? 1.090 -6.150 -2.018 1.00 94.56 104 MET A CA 1
ATOM 764 C C . MET A 1 104 ? 1.426 -4.743 -1.498 1.00 94.56 104 MET A C 1
ATOM 766 O O . MET A 1 104 ? 2.604 -4.409 -1.387 1.00 94.56 104 MET A O 1
ATOM 770 N N . LEU A 1 105 ? 0.429 -3.939 -1.115 1.00 95.44 105 LEU A N 1
ATOM 771 C CA . LEU A 1 105 ? 0.638 -2.627 -0.503 1.00 95.44 105 LEU A CA 1
ATOM 772 C C . LEU A 1 105 ? 1.545 -2.721 0.734 1.00 95.44 105 LEU A C 1
ATOM 774 O O . LEU A 1 105 ? 2.531 -1.996 0.814 1.00 95.44 105 LEU A O 1
ATOM 778 N N . LEU A 1 106 ? 1.259 -3.634 1.670 1.00 96.75 106 LEU A N 1
ATOM 779 C CA . LEU A 1 106 ? 2.073 -3.772 2.883 1.00 96.75 106 LEU A CA 1
ATOM 780 C C . LEU A 1 106 ? 3.481 -4.264 2.553 1.00 96.75 106 LEU A C 1
ATOM 782 O O . LEU A 1 106 ? 4.452 -3.678 3.018 1.00 96.75 106 LEU A O 1
ATOM 786 N N . ALA A 1 107 ? 3.597 -5.257 1.670 1.00 95.12 107 ALA A N 1
ATOM 787 C CA . ALA A 1 107 ? 4.891 -5.751 1.207 1.00 95.12 107 ALA A CA 1
ATOM 788 C C . ALA A 1 107 ? 5.714 -4.684 0.468 1.00 95.12 107 ALA A C 1
ATOM 790 O O . ALA A 1 107 ? 6.935 -4.749 0.467 1.00 95.12 107 ALA A O 1
ATOM 791 N N . THR A 1 108 ? 5.071 -3.698 -0.160 1.00 94.31 108 THR A N 1
ATOM 792 C CA . THR A 1 108 ? 5.749 -2.576 -0.828 1.00 94.31 108 THR A CA 1
ATOM 793 C C . THR A 1 108 ? 6.251 -1.529 0.168 1.00 94.31 108 THR A C 1
ATOM 795 O O . THR A 1 108 ? 7.255 -0.870 -0.088 1.00 94.31 108 THR A O 1
ATOM 798 N N . LEU A 1 109 ? 5.582 -1.375 1.312 1.00 96.12 109 LEU A N 1
ATOM 799 C CA . LEU A 1 109 ? 5.894 -0.334 2.294 1.00 96.12 109 LEU A CA 1
ATOM 800 C C . LEU A 1 109 ? 6.742 -0.831 3.474 1.00 96.12 109 LEU A C 1
ATOM 802 O O . LEU A 1 109 ? 7.398 -0.012 4.115 1.00 96.12 109 LEU A O 1
ATOM 806 N N . VAL A 1 110 ? 6.738 -2.136 3.763 1.00 97.50 110 VAL A N 1
ATOM 807 C CA . VAL A 1 110 ? 7.347 -2.739 4.960 1.00 97.50 110 VAL A CA 1
ATOM 808 C C . VAL A 1 110 ? 8.247 -3.911 4.579 1.00 97.50 110 VAL A C 1
ATOM 810 O O . VAL A 1 110 ? 7.803 -4.855 3.922 1.00 97.50 110 VAL A O 1
ATOM 813 N N . GLN A 1 111 ? 9.503 -3.878 5.034 1.00 96.44 111 GLN A N 1
ATOM 814 C CA . GLN A 1 111 ? 10.520 -4.862 4.652 1.00 96.44 111 GLN A CA 1
ATOM 815 C C . GLN A 1 111 ? 10.123 -6.280 5.039 1.00 96.44 111 GLN A C 1
ATOM 817 O O . GLN A 1 111 ? 10.193 -7.197 4.234 1.00 96.44 111 GLN A O 1
ATOM 822 N N . GLU A 1 112 ? 9.669 -6.464 6.272 1.00 96.94 112 GLU A N 1
ATOM 823 C CA . GLU A 1 112 ? 9.360 -7.785 6.794 1.00 96.94 112 GLU A CA 1
ATOM 824 C C . GLU A 1 112 ? 8.174 -8.419 6.060 1.00 96.94 112 GLU A C 1
ATOM 826 O O . GLU A 1 112 ? 8.107 -9.640 5.948 1.00 96.94 112 GLU A O 1
ATOM 831 N N . ASP A 1 113 ? 7.238 -7.613 5.552 1.00 96.12 113 ASP A N 1
ATOM 832 C CA . ASP A 1 113 ? 6.137 -8.117 4.728 1.00 96.12 113 ASP A CA 1
ATOM 833 C C . ASP A 1 113 ? 6.593 -8.392 3.287 1.00 96.12 113 ASP A C 1
ATOM 835 O O . ASP A 1 113 ? 6.118 -9.356 2.683 1.00 96.12 113 ASP A O 1
ATOM 839 N N . SER A 1 114 ? 7.560 -7.623 2.765 1.00 94.69 114 SER A N 1
ATOM 840 C CA . SER A 1 114 ? 8.268 -7.937 1.514 1.00 94.69 114 SER A CA 1
ATOM 841 C C . SER A 1 114 ? 8.949 -9.302 1.592 1.00 94.69 114 SER A C 1
ATOM 843 O O . SER A 1 114 ? 8.698 -10.161 0.750 1.00 94.69 114 SER A O 1
ATOM 845 N N . ASP A 1 115 ? 9.753 -9.528 2.633 1.00 94.31 115 ASP A N 1
ATOM 846 C CA . ASP A 1 115 ? 10.510 -10.766 2.835 1.00 94.31 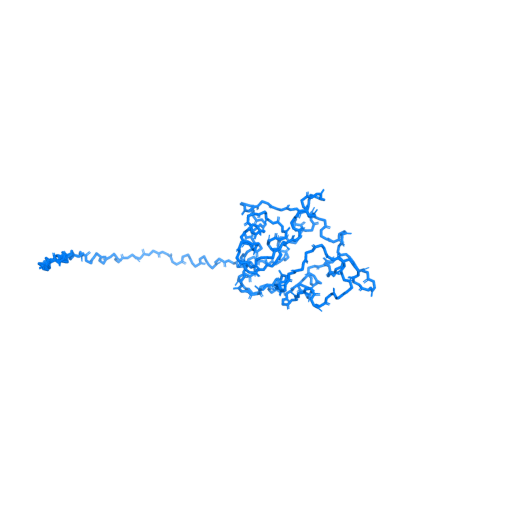115 ASP A CA 1
ATOM 847 C C . ASP A 1 115 ? 9.567 -11.978 2.941 1.00 94.31 115 ASP A C 1
ATOM 849 O O . ASP A 1 115 ? 9.806 -13.035 2.354 1.00 94.31 115 ASP A O 1
ATOM 853 N N . VAL A 1 116 ? 8.445 -11.823 3.658 1.00 92.56 116 VAL A N 1
ATOM 854 C CA . VAL A 1 116 ? 7.413 -12.864 3.789 1.00 92.56 116 VAL A CA 1
ATOM 855 C C . VAL A 1 116 ? 6.710 -13.136 2.455 1.00 92.56 116 VAL A C 1
ATOM 857 O O . VAL A 1 116 ? 6.411 -14.294 2.150 1.00 92.56 116 VAL A O 1
ATOM 860 N N . MET A 1 117 ? 6.421 -12.103 1.660 1.00 90.31 117 MET A N 1
ATOM 861 C CA . MET A 1 117 ? 5.790 -12.253 0.346 1.00 90.31 117 MET A CA 1
ATOM 862 C C . MET A 1 117 ? 6.720 -12.957 -0.649 1.00 90.31 117 MET A C 1
ATOM 864 O O . MET A 1 117 ? 6.280 -13.885 -1.336 1.00 90.31 117 MET A O 1
ATOM 868 N N . GLU A 1 118 ? 8.002 -12.595 -0.666 1.00 90.94 118 GLU A N 1
ATOM 869 C CA . GLU A 1 118 ? 9.019 -13.253 -1.487 1.00 90.94 118 GLU A CA 1
ATOM 870 C C . GLU A 1 118 ? 9.189 -14.718 -1.073 1.00 90.94 118 GLU A C 1
ATOM 872 O O . GLU A 1 118 ? 9.148 -15.611 -1.918 1.00 90.94 118 GLU A O 1
ATOM 877 N N . GLN A 1 119 ? 9.277 -14.996 0.231 1.00 90.00 119 GLN A N 1
ATOM 878 C CA . GLN A 1 119 ? 9.427 -16.360 0.732 1.00 90.00 119 GLN A CA 1
ATOM 879 C C . GLN A 1 119 ? 8.226 -17.257 0.395 1.00 90.00 119 GLN A C 1
ATOM 881 O O . GLN A 1 119 ? 8.409 -18.425 0.049 1.00 90.00 119 GLN A O 1
ATOM 886 N N . ASN A 1 120 ? 7.002 -16.743 0.532 1.00 86.50 120 ASN A N 1
ATOM 887 C CA . ASN A 1 120 ? 5.797 -17.554 0.349 1.00 86.50 120 ASN A CA 1
ATOM 888 C C . ASN A 1 120 ? 5.424 -17.735 -1.123 1.00 86.50 120 ASN A C 1
ATOM 890 O O . ASN A 1 120 ? 4.958 -18.808 -1.504 1.00 86.50 120 ASN A O 1
ATOM 894 N N . ASN A 1 121 ? 5.613 -16.692 -1.933 1.00 82.69 121 ASN A N 1
ATOM 895 C CA . ASN A 1 121 ? 5.041 -16.620 -3.276 1.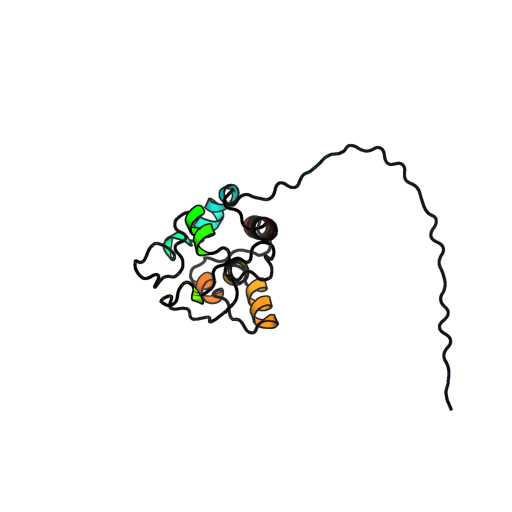00 82.69 121 ASN A CA 1
ATOM 896 C C . ASN A 1 121 ? 6.100 -16.441 -4.375 1.00 82.69 121 ASN A C 1
ATOM 898 O O . ASN A 1 121 ? 5.741 -16.407 -5.548 1.00 82.69 121 ASN A O 1
ATOM 902 N N . GLY A 1 122 ? 7.385 -16.304 -4.023 1.00 84.62 122 GLY A N 1
ATOM 903 C CA . GLY A 1 122 ? 8.456 -15.986 -4.975 1.00 84.62 122 GLY A CA 1
ATOM 904 C C . GLY A 1 122 ? 8.318 -14.595 -5.598 1.00 84.62 122 GLY A C 1
ATOM 905 O O . GLY A 1 122 ? 8.897 -14.335 -6.648 1.00 84.62 122 GLY A O 1
ATOM 906 N N . CYS A 1 123 ? 7.510 -13.728 -4.986 1.00 83.81 123 CYS A N 1
ATOM 907 C CA . CYS A 1 123 ? 7.183 -12.406 -5.498 1.00 83.81 123 CYS A CA 1
ATOM 908 C C . CYS A 1 123 ? 8.066 -11.354 -4.825 1.00 83.81 123 CYS A C 1
ATOM 910 O O . CYS A 1 123 ? 7.969 -11.128 -3.620 1.00 83.81 123 CYS A O 1
ATOM 912 N N . VAL A 1 124 ? 8.908 -10.700 -5.624 1.00 83.56 124 VAL A N 1
ATOM 913 C CA . VAL A 1 124 ? 9.667 -9.522 -5.196 1.00 83.56 124 VAL A CA 1
ATOM 914 C C . VAL A 1 124 ? 8.704 -8.340 -5.196 1.00 83.56 124 VAL A C 1
ATOM 916 O O . VAL A 1 124 ? 8.084 -8.069 -6.218 1.00 83.56 124 VAL A O 1
ATOM 919 N N . SER A 1 125 ? 8.542 -7.653 -4.068 1.00 85.25 125 SER A N 1
ATOM 920 C CA . SER A 1 125 ? 7.704 -6.451 -4.003 1.00 85.25 125 SER A CA 1
ATOM 921 C C . SER A 1 125 ? 8.467 -5.206 -4.485 1.00 85.25 125 SER A C 1
ATOM 923 O O . SER A 1 125 ? 9.683 -5.221 -4.691 1.00 85.25 125 SER A O 1
ATOM 925 N N . GLY A 1 126 ? 7.768 -4.072 -4.598 1.00 88.12 126 GLY A N 1
ATOM 926 C CA . GLY A 1 126 ? 8.381 -2.769 -4.873 1.00 88.12 126 GLY A CA 1
ATOM 927 C C . GLY A 1 126 ? 9.181 -2.157 -3.707 1.00 88.12 126 GLY A C 1
ATOM 928 O O . GLY A 1 126 ? 9.561 -0.986 -3.811 1.00 88.12 126 GLY A O 1
ATOM 929 N N . TYR A 1 127 ? 9.428 -2.886 -2.607 1.00 93.19 127 TYR A N 1
ATOM 930 C CA . TYR A 1 127 ? 10.016 -2.351 -1.367 1.00 93.19 127 TYR A CA 1
ATOM 931 C C . TYR A 1 127 ? 11.351 -1.638 -1.577 1.00 93.19 127 TYR A C 1
ATOM 933 O O . TYR A 1 127 ? 11.520 -0.505 -1.136 1.00 93.19 127 TYR A O 1
ATOM 941 N N . ASN A 1 128 ? 12.295 -2.262 -2.289 1.00 91.81 128 ASN A N 1
ATOM 942 C CA . ASN A 1 128 ? 13.637 -1.698 -2.462 1.00 91.81 128 ASN A CA 1
ATOM 943 C C . ASN A 1 128 ? 13.599 -0.314 -3.120 1.00 91.81 128 ASN A C 1
ATOM 945 O O . ASN A 1 128 ? 14.314 0.589 -2.690 1.00 91.81 128 ASN A O 1
ATOM 949 N N . TYR A 1 129 ? 12.736 -0.127 -4.123 1.00 91.00 129 TYR A N 1
ATOM 950 C CA . TYR A 1 129 ? 12.554 1.176 -4.757 1.00 91.00 129 TYR A CA 1
ATOM 951 C C . TYR A 1 129 ? 11.973 2.193 -3.767 1.00 91.00 129 TYR A C 1
ATOM 953 O O . TYR A 1 129 ? 12.565 3.254 -3.571 1.00 91.00 129 TYR A O 1
ATOM 961 N N . HIS A 1 130 ? 10.889 1.840 -3.067 1.00 92.62 130 HIS A N 1
ATOM 962 C CA . HIS A 1 130 ? 10.255 2.713 -2.074 1.00 92.62 130 HIS A CA 1
ATOM 963 C C . HIS A 1 130 ? 11.211 3.088 -0.935 1.00 92.62 130 HIS A C 1
ATOM 965 O O . HIS A 1 130 ? 11.207 4.230 -0.478 1.00 92.62 130 HIS A O 1
ATOM 971 N N . ALA A 1 131 ? 12.090 2.175 -0.518 1.00 94.50 131 ALA A N 1
ATOM 972 C CA . ALA A 1 131 ? 13.118 2.446 0.479 1.00 94.50 131 ALA A CA 1
ATOM 973 C C . ALA A 1 131 ? 14.119 3.507 -0.009 1.00 94.50 131 ALA A C 1
ATOM 975 O O . ALA A 1 131 ? 14.483 4.401 0.754 1.00 94.50 131 ALA A O 1
ATOM 976 N N . THR A 1 132 ? 14.526 3.470 -1.288 1.00 93.56 132 THR A N 1
ATOM 977 C CA . THR A 1 132 ? 15.466 4.463 -1.846 1.00 93.56 132 THR A CA 1
ATOM 978 C C . THR A 1 132 ? 14.901 5.881 -1.904 1.00 93.56 132 THR A C 1
ATOM 980 O O . THR A 1 132 ? 15.657 6.842 -1.770 1.00 93.56 132 THR A O 1
ATOM 983 N N . VAL A 1 133 ? 13.582 6.015 -2.062 1.00 91.12 133 VAL A N 1
ATOM 984 C CA . VAL A 1 133 ? 12.880 7.309 -2.098 1.00 91.12 133 VAL A CA 1
ATOM 985 C C . VAL A 1 133 ? 12.241 7.681 -0.756 1.00 91.12 133 VAL A C 1
ATOM 987 O O . VAL A 1 133 ? 11.491 8.650 -0.681 1.00 91.12 133 VAL A O 1
ATOM 990 N N . ASN A 1 134 ? 12.560 6.948 0.319 1.00 93.12 134 ASN A N 1
ATOM 991 C CA . ASN A 1 134 ? 12.049 7.180 1.674 1.00 93.12 134 ASN A CA 1
ATOM 992 C C . ASN A 1 134 ? 10.506 7.126 1.783 1.00 93.12 134 ASN A C 1
ATOM 994 O O . ASN A 1 134 ? 9.894 7.852 2.568 1.00 93.12 134 ASN A O 1
ATOM 998 N N . ALA A 1 135 ? 9.883 6.241 1.004 1.00 93.12 135 ALA A N 1
ATOM 999 C CA . ALA A 1 135 ? 8.439 6.013 0.964 1.00 93.12 135 ALA A CA 1
ATOM 1000 C C . ALA A 1 135 ? 7.985 4.794 1.796 1.00 93.12 135 ALA A C 1
ATOM 1002 O O . ALA A 1 135 ? 6.840 4.365 1.690 1.00 93.12 135 ALA A O 1
ATOM 1003 N N . THR A 1 136 ? 8.860 4.215 2.623 1.00 96.06 136 THR A N 1
ATOM 1004 C CA . THR A 1 136 ? 8.554 3.051 3.474 1.00 96.06 136 THR A CA 1
ATOM 1005 C C . THR A 1 136 ? 8.051 3.451 4.866 1.00 96.06 136 THR A C 1
ATOM 1007 O O . THR A 1 136 ? 8.159 4.608 5.307 1.00 96.06 136 THR A O 1
ATOM 1010 N N . ILE A 1 137 ? 7.463 2.487 5.576 1.00 96.88 137 ILE A N 1
ATOM 1011 C CA . ILE A 1 137 ? 6.932 2.647 6.937 1.00 96.88 137 ILE A CA 1
ATOM 1012 C C . ILE A 1 137 ? 7.482 1.558 7.868 1.00 96.88 137 ILE A C 1
ATOM 1014 O O . ILE A 1 137 ? 7.912 0.501 7.418 1.00 96.88 137 ILE A O 1
ATOM 1018 N N . ASP A 1 138 ? 7.472 1.823 9.176 1.00 96.31 138 ASP A N 1
ATOM 1019 C CA . ASP A 1 138 ? 7.876 0.847 10.197 1.00 96.31 138 ASP A CA 1
ATOM 1020 C C . ASP A 1 138 ? 6.708 -0.100 10.511 1.00 96.31 138 ASP A C 1
ATOM 1022 O O . ASP A 1 138 ? 5.577 0.357 10.712 1.00 96.31 138 ASP A O 1
ATOM 1026 N N . LYS A 1 139 ? 6.984 -1.404 10.612 1.00 96.44 139 LYS A N 1
ATOM 1027 C CA . LYS A 1 139 ? 6.005 -2.444 10.965 1.00 96.44 139 LYS A CA 1
ATOM 1028 C C . LYS A 1 139 ? 5.333 -2.234 12.327 1.00 96.44 139 LYS A C 1
ATOM 1030 O O . LYS A 1 139 ? 4.246 -2.736 12.569 1.00 96.44 139 LYS A O 1
ATOM 1035 N N . ASN A 1 140 ? 5.964 -1.499 13.235 1.00 95.69 140 ASN A N 1
ATOM 1036 C CA . ASN A 1 140 ? 5.434 -1.207 14.566 1.00 95.69 140 ASN A CA 1
ATOM 1037 C C . ASN A 1 140 ? 4.795 0.190 14.653 1.00 95.69 140 ASN A C 1
ATOM 1039 O O . ASN A 1 140 ? 4.428 0.630 15.744 1.00 95.69 140 ASN A O 1
ATOM 1043 N N . SER A 1 141 ? 4.680 0.911 13.531 1.00 96.62 141 SER A N 1
ATOM 1044 C CA . SER A 1 141 ? 4.064 2.241 13.490 1.00 96.62 141 SER A CA 1
ATOM 1045 C C . SER A 1 141 ? 2.542 2.190 13.656 1.00 96.62 141 SER A C 1
ATOM 1047 O O . SER A 1 141 ? 1.891 1.188 13.355 1.00 96.62 141 SER A O 1
ATOM 1049 N N . ALA A 1 142 ? 1.957 3.304 14.107 1.00 95.81 142 ALA A N 1
ATOM 1050 C CA . ALA A 1 142 ? 0.505 3.468 14.142 1.00 95.81 142 ALA A CA 1
ATOM 1051 C C . ALA A 1 142 ? -0.103 3.344 12.735 1.00 95.81 142 ALA A C 1
ATOM 1053 O O . ALA A 1 142 ? -1.036 2.568 12.555 1.00 95.81 142 ALA A O 1
ATOM 1054 N N . LEU A 1 143 ? 0.503 3.994 11.733 1.00 96.19 143 LEU A N 1
ATOM 1055 C CA . LEU A 1 143 ? 0.075 3.905 10.335 1.00 96.19 143 LEU A CA 1
ATOM 1056 C C . LEU A 1 143 ? 0.028 2.464 9.810 1.00 96.19 143 LEU A C 1
ATOM 1058 O O . LEU A 1 143 ? -0.924 2.099 9.125 1.00 96.19 143 LEU A O 1
ATOM 1062 N N . TYR A 1 144 ? 1.024 1.631 10.131 1.00 97.31 144 TYR A N 1
ATOM 1063 C CA . TYR A 1 144 ? 0.995 0.220 9.744 1.00 97.31 144 TYR A CA 1
ATOM 1064 C C . TYR A 1 144 ? -0.201 -0.516 10.357 1.00 97.31 144 TYR A C 1
ATOM 1066 O O . TYR A 1 144 ? -0.940 -1.196 9.646 1.00 97.31 144 TYR A O 1
ATOM 1074 N N . ASN A 1 145 ? -0.413 -0.355 11.666 1.00 96.62 145 ASN A N 1
ATOM 1075 C CA . ASN A 1 145 ? -1.521 -1.000 12.368 1.00 96.62 145 ASN A CA 1
ATOM 1076 C C . ASN A 1 145 ? -2.882 -0.535 11.828 1.00 96.62 145 ASN A C 1
ATOM 1078 O O . ASN A 1 145 ? -3.779 -1.358 11.645 1.00 96.62 145 ASN A O 1
ATOM 1082 N N . ASP A 1 146 ? -3.016 0.756 11.519 1.00 96.19 146 ASP A N 1
ATOM 1083 C CA . ASP A 1 146 ? -4.233 1.325 10.943 1.00 96.19 146 ASP A CA 1
ATOM 1084 C C . ASP A 1 146 ? -4.496 0.797 9.526 1.00 96.19 146 ASP A C 1
ATOM 1086 O O . ASP A 1 146 ? -5.629 0.427 9.213 1.00 96.19 146 ASP A O 1
ATOM 1090 N N . LEU A 1 147 ? -3.455 0.677 8.691 1.00 96.81 147 LEU A N 1
ATOM 1091 C CA . LEU A 1 147 ? -3.549 0.070 7.360 1.00 96.81 147 LEU A CA 1
ATOM 1092 C C . LEU A 1 147 ? -3.977 -1.397 7.433 1.00 96.81 147 LEU A C 1
ATOM 1094 O O . LEU A 1 147 ? -4.891 -1.794 6.714 1.00 96.81 147 LEU A O 1
ATOM 1098 N N . VAL A 1 148 ? -3.348 -2.197 8.299 1.00 97.62 148 VAL A N 1
ATOM 1099 C CA . VAL A 1 148 ? -3.713 -3.609 8.498 1.00 97.62 148 VAL A CA 1
ATOM 1100 C C . VAL A 1 148 ? -5.175 -3.720 8.921 1.00 97.62 148 VAL A C 1
ATOM 1102 O O . VAL A 1 148 ? -5.946 -4.427 8.274 1.00 97.62 148 VAL A O 1
ATOM 1105 N N . ALA A 1 149 ? -5.582 -2.972 9.951 1.00 96.38 149 ALA A N 1
ATOM 1106 C CA . ALA A 1 149 ? -6.947 -3.006 10.465 1.00 96.38 149 ALA A CA 1
ATOM 1107 C C . ALA A 1 149 ? -7.982 -2.555 9.420 1.00 96.38 149 ALA A C 1
ATOM 1109 O O . ALA A 1 149 ? -9.046 -3.164 9.301 1.00 96.38 149 ALA A O 1
ATOM 1110 N N . TRP A 1 150 ? -7.676 -1.515 8.641 1.00 96.94 150 TRP A N 1
ATOM 1111 C CA . TRP A 1 150 ? -8.546 -1.035 7.569 1.00 96.94 150 TRP A CA 1
ATOM 1112 C C . TRP A 1 150 ? -8.660 -2.047 6.415 1.00 96.94 150 TRP A C 1
ATOM 1114 O O . TRP A 1 150 ? -9.769 -2.299 5.932 1.00 96.94 150 TRP A O 1
ATOM 1124 N N . ILE A 1 151 ? -7.557 -2.684 5.997 1.00 97.75 151 ILE A N 1
ATOM 1125 C CA . ILE A 1 151 ? -7.583 -3.716 4.947 1.00 97.75 151 ILE A CA 1
ATOM 1126 C C . ILE A 1 151 ? -8.356 -4.950 5.416 1.00 97.75 151 ILE A C 1
ATOM 1128 O O . ILE A 1 151 ? -9.234 -5.419 4.687 1.00 97.75 151 ILE A O 1
ATOM 1132 N N . ASP A 1 152 ? -8.082 -5.454 6.621 1.00 97.31 152 ASP A N 1
ATOM 1133 C CA . ASP A 1 152 ? -8.752 -6.633 7.187 1.00 97.31 152 ASP A CA 1
ATOM 1134 C C . ASP A 1 152 ? -10.255 -6.399 7.409 1.00 97.31 152 ASP A C 1
ATOM 1136 O O . ASP A 1 152 ? -11.056 -7.329 7.317 1.00 97.31 152 ASP A O 1
ATOM 1140 N N . ALA A 1 153 ? -10.672 -5.147 7.607 1.00 96.31 153 ALA A N 1
ATOM 1141 C CA . ALA A 1 153 ? -12.080 -4.758 7.657 1.00 96.31 153 ALA A CA 1
ATOM 1142 C C . ALA A 1 153 ? -12.732 -4.541 6.275 1.00 96.31 153 ALA A C 1
ATOM 1144 O O . ALA A 1 153 ? -13.900 -4.158 6.190 1.00 96.31 153 ALA A O 1
ATOM 1145 N N . GLY A 1 154 ? -12.005 -4.795 5.184 1.00 96.69 154 GLY A N 1
ATOM 1146 C CA . GLY A 1 154 ? -12.536 -4.784 3.822 1.00 96.69 154 GLY A CA 1
ATOM 1147 C C . GLY A 1 154 ? -12.166 -3.564 2.977 1.00 96.69 154 GLY A C 1
ATOM 1148 O O . GLY A 1 154 ? -12.735 -3.414 1.898 1.00 96.69 154 GLY A O 1
ATOM 1149 N N . ALA A 1 155 ? -11.230 -2.722 3.429 1.00 96.69 155 ALA A N 1
ATOM 1150 C CA . ALA A 1 155 ? -10.661 -1.615 2.655 1.00 96.69 155 ALA A CA 1
ATOM 1151 C C . ALA A 1 155 ? -11.715 -0.659 2.047 1.00 96.69 155 ALA A C 1
ATOM 1153 O O . ALA A 1 155 ? -11.682 -0.333 0.859 1.00 96.69 155 ALA A O 1
ATOM 1154 N N . GLN A 1 156 ? -12.699 -0.249 2.851 1.00 92.12 156 GLN A N 1
ATOM 1155 C CA . GLN A 1 156 ? -13.814 0.586 2.394 1.00 92.12 156 GLN A CA 1
ATOM 1156 C C . GLN A 1 156 ? -13.420 2.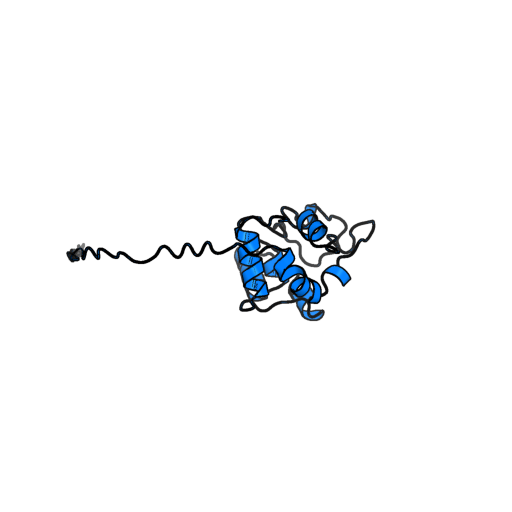068 2.248 1.00 92.12 156 GLN A C 1
ATOM 1158 O O . GLN A 1 156 ? -12.613 2.581 3.021 1.00 92.12 156 GLN A O 1
ATOM 1163 N N . ASP A 1 157 ? -14.046 2.758 1.288 1.00 87.19 157 ASP A N 1
ATOM 1164 C CA . ASP A 1 157 ? -14.021 4.226 1.147 1.00 87.19 157 ASP A CA 1
ATOM 1165 C C . ASP A 1 157 ? -15.116 4.823 2.056 1.00 87.19 157 ASP A C 1
ATOM 1167 O O . ASP A 1 157 ? -16.258 4.996 1.620 1.00 87.19 157 ASP A O 1
ATOM 1171 N N . ASN A 1 158 ? -14.833 4.982 3.358 1.00 70.94 158 ASN A N 1
ATOM 1172 C CA . ASN A 1 158 ? -15.836 5.280 4.395 1.00 70.94 158 ASN A CA 1
ATOM 1173 C C . ASN A 1 158 ? -15.434 6.347 5.423 1.00 70.94 158 ASN A C 1
ATOM 1175 O O . ASN A 1 158 ? -14.234 6.628 5.611 1.00 70.94 158 ASN A O 1
#

Foldseek 3Di:
DDDDDDDDDDDDDDDDDPDPDPDDPPVPPVPQFACVVCVVVLCVLVCQVQQDDDPLCLSHQHPVDLVSVLVRQEVDDCVVRVNHDDPWDDRFGCFDALCLLRHLVLLQAEVVSQVVCCVPPVTRGVNVVSVVSNSHDYCPDPSNVSSSSCRSNGVDND

Radius of gyration: 22.56 Å; chains: 1; bounding box: 36×71×59 Å

Sequence (158 aa):
MLVKKFLKVTAVALPLLMIIGCGGGDDTTSQTPKLSSFWSELDTKGCTSCHSTTSDNSDGPDMSTPSLFVKNLVGKSLENYPNWDVSADCSAQFIKAGDAKNSMLLATLVQEDSDVMEQNNGCVSGYNYHATVNATIDKNSALYNDLVAWIDAGAQDN

Secondary structure (DSSP, 8-state):
-------------------------------PPPHHHHHHHHHTTTHHHHSS--TT-TT-S--SSHHHHHHHHBT--GGG-TT---S----S-SB-TT-GGG-HHHHHH-HHHHHHHHHHH----SHHHHHHTT----TTSHHHHHHHHHHHTT----